Protein AF-A0AAW8Q119-F1 (afdb_monomer)

Sequence (140 aa):
MLNQELERKKMLERLESSNNNGRFKVYQGEFKELDFEQDWYCPHCLRQKLKLSLDRLTIFCKQFSCGYEYSNSEGRDSRNVIWPDNYKLPVTLKGAIENEISSMKDETNENAKKITQIRKRNQSINCKISELQKELEEIE

Secondary structure (DSSP, 8-state):
---HHHHHHHHHHHHHHSS-TT-SPBP-S------TTS--B-SSSTT-B-EE-TTSSEEE---TTT--EEE-HHHHHHTT---BTT----B-HHHHHHHHHHHHHHHHHHHHHHHHHHHHHHHHHHHHHHHHHHHHHTT-

Nearest PDB structures (foldseek):
  9gaw-assembly1_S  TM=3.581E-01  e=8.279E-01  Homo sapiens
  7m4m-assembly2_B  TM=3.798E-01  e=7.046E+00  Homo sapiens

Solvent-accessible surface area (backbone atoms only — not comparable to full-atom values): 8266 Å² total; per-residue (Å²): 134,86,59,62,67,58,53,49,50,54,42,49,53,46,46,72,76,36,98,56,77,80,78,65,59,63,47,76,72,87,82,69,78,74,71,80,90,54,79,38,19,31,76,82,50,52,81,42,63,44,43,73,43,95,87,68,39,34,37,29,43,81,53,83,90,65,74,46,71,49,51,32,70,68,34,27,63,77,66,64,57,73,55,46,49,85,61,73,69,73,25,44,66,67,52,24,50,53,51,46,53,50,52,54,51,51,51,52,53,51,49,52,53,51,51,53,52,50,53,55,51,52,52,53,50,52,54,49,51,54,51,52,51,51,58,50,62,75,73,110

Structure (mmCIF, N/CA/C/O backbone):
data_AF-A0AAW8Q119-F1
#
_entry.id   AF-A0AAW8Q119-F1
#
loop_
_atom_site.group_PDB
_atom_site.id
_atom_site.type_symbol
_atom_site.label_atom_id
_atom_site.label_alt_id
_atom_site.label_comp_id
_atom_site.label_asym_id
_atom_site.label_entity_id
_atom_site.label_seq_id
_atom_site.pdbx_PDB_ins_code
_atom_site.Cartn_x
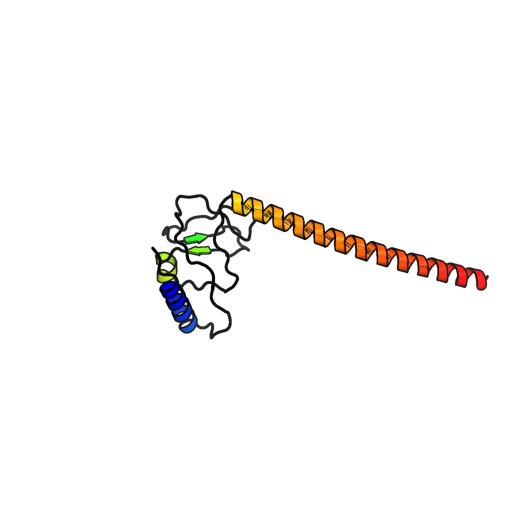_atom_site.Cartn_y
_atom_site.Cartn_z
_atom_site.occupancy
_atom_site.B_iso_or_equiv
_atom_site.auth_seq_id
_atom_site.auth_comp_id
_atom_site.auth_asym_id
_atom_site.auth_atom_id
_atom_site.pdbx_PDB_model_num
ATOM 1 N N . MET A 1 1 ? 13.183 -10.000 -22.078 1.00 58.09 1 MET A N 1
ATOM 2 C CA . MET A 1 1 ? 12.619 -10.580 -20.839 1.00 58.09 1 MET A CA 1
ATOM 3 C C . MET A 1 1 ? 13.669 -10.480 -19.749 1.00 58.09 1 MET A C 1
ATOM 5 O O . MET A 1 1 ? 14.805 -10.859 -20.009 1.00 58.09 1 MET A O 1
ATOM 9 N N . LEU A 1 2 ? 13.320 -9.934 -18.583 1.00 73.38 2 LEU A N 1
ATOM 10 C CA . LEU A 1 2 ? 14.233 -9.808 -17.445 1.00 73.38 2 LEU A CA 1
ATOM 11 C C . LEU A 1 2 ? 14.396 -11.169 -16.755 1.00 73.38 2 LEU A C 1
ATOM 13 O O . LEU A 1 2 ? 13.401 -11.830 -16.453 1.00 73.38 2 LEU A O 1
ATOM 17 N N . ASN A 1 3 ? 15.637 -11.593 -16.510 1.00 88.88 3 ASN A N 1
ATOM 18 C CA . ASN A 1 3 ? 15.903 -12.830 -15.782 1.00 88.88 3 ASN A CA 1
ATOM 19 C C . ASN A 1 3 ? 15.761 -12.578 -14.270 1.00 88.88 3 ASN A C 1
ATOM 21 O O . ASN A 1 3 ? 16.574 -11.880 -13.666 1.00 88.88 3 ASN A O 1
ATOM 25 N N . GLN A 1 4 ? 14.721 -13.159 -13.669 1.00 93.12 4 GLN A N 1
ATOM 26 C CA . GLN A 1 4 ? 14.382 -12.989 -12.253 1.00 93.12 4 GLN A CA 1
ATOM 27 C C . GLN A 1 4 ? 15.478 -13.504 -11.313 1.00 93.12 4 GLN A C 1
ATOM 29 O O . GLN A 1 4 ? 15.746 -12.891 -10.284 1.00 93.12 4 GLN A O 1
ATOM 34 N N . GLU A 1 5 ? 16.113 -14.629 -11.645 1.00 92.75 5 GLU A N 1
ATOM 35 C CA . GLU A 1 5 ? 17.186 -15.207 -10.827 1.00 92.75 5 GLU A CA 1
ATOM 36 C C . GLU A 1 5 ? 18.432 -14.323 -10.855 1.00 92.75 5 GLU A C 1
ATOM 38 O O . GLU A 1 5 ? 19.059 -14.101 -9.820 1.00 92.75 5 GLU A O 1
ATOM 43 N N . LEU A 1 6 ? 18.743 -13.754 -12.023 1.00 93.12 6 LEU A N 1
ATOM 44 C CA . LEU A 1 6 ? 19.847 -12.812 -12.167 1.00 93.12 6 LEU A CA 1
ATOM 45 C C . LEU A 1 6 ? 19.616 -11.540 -11.339 1.00 93.12 6 LEU A C 1
ATOM 47 O O . LEU A 1 6 ? 20.524 -11.103 -10.637 1.00 93.12 6 LEU A O 1
ATOM 51 N N . GLU A 1 7 ? 18.412 -10.964 -11.376 1.00 93.62 7 GLU A N 1
ATOM 52 C CA . GLU A 1 7 ? 18.091 -9.775 -10.573 1.00 93.62 7 GLU A CA 1
ATOM 53 C C . GLU A 1 7 ? 18.138 -10.060 -9.072 1.00 93.62 7 GLU A C 1
ATOM 55 O O . GLU A 1 7 ? 18.679 -9.253 -8.316 1.00 93.62 7 GLU A O 1
ATOM 60 N N . ARG A 1 8 ? 17.648 -11.227 -8.630 1.00 92.69 8 ARG A N 1
ATOM 61 C CA . ARG A 1 8 ? 17.799 -11.659 -7.232 1.00 92.69 8 ARG A CA 1
ATOM 62 C C . ARG A 1 8 ? 19.266 -11.762 -6.834 1.00 92.69 8 ARG A C 1
ATOM 64 O O . ARG A 1 8 ? 19.632 -11.280 -5.766 1.00 92.69 8 ARG A O 1
ATOM 71 N N . LYS A 1 9 ? 20.105 -12.354 -7.690 1.00 92.56 9 LYS A N 1
ATOM 72 C CA . LYS A 1 9 ? 21.543 -12.478 -7.436 1.00 92.56 9 LYS A CA 1
ATOM 73 C C . LYS A 1 9 ? 22.201 -11.104 -7.292 1.00 92.56 9 LYS A C 1
ATOM 75 O O . LYS A 1 9 ? 22.839 -10.853 -6.277 1.00 92.56 9 LYS A O 1
ATOM 80 N N . LYS A 1 10 ? 21.960 -10.188 -8.238 1.00 92.75 10 LYS A N 1
ATOM 81 C CA . LYS A 1 10 ? 22.446 -8.799 -8.160 1.00 92.75 10 LYS A CA 1
ATOM 82 C C . LYS A 1 10 ? 21.978 -8.094 -6.884 1.00 92.75 10 LYS A C 1
ATOM 84 O O . LYS A 1 10 ? 22.739 -7.357 -6.268 1.00 92.75 10 LYS A O 1
ATOM 89 N N . MET A 1 11 ? 20.725 -8.303 -6.477 1.00 91.25 11 MET A N 1
ATOM 90 C CA . MET A 1 11 ? 20.169 -7.705 -5.260 1.00 91.25 11 MET A CA 1
ATOM 91 C C . MET A 1 11 ? 20.899 -8.184 -3.996 1.00 91.25 11 MET A C 1
ATOM 93 O O . MET A 1 11 ? 21.175 -7.380 -3.106 1.00 91.25 11 MET A O 1
ATOM 97 N N . LEU A 1 12 ? 21.227 -9.478 -3.931 1.00 90.31 12 LEU A N 1
ATOM 98 C CA . LEU A 1 12 ? 22.017 -10.061 -2.845 1.00 90.31 12 LEU A CA 1
ATOM 99 C C . LEU A 1 12 ? 23.449 -9.517 -2.842 1.00 90.31 12 LEU A C 1
ATOM 101 O O . LEU A 1 12 ? 23.904 -9.054 -1.801 1.00 90.31 12 LEU A O 1
ATOM 105 N N . GLU A 1 13 ? 24.111 -9.475 -4.001 1.00 90.88 13 GLU A N 1
ATOM 106 C CA . GLU A 1 13 ? 25.463 -8.914 -4.149 1.00 90.88 13 GLU A CA 1
ATOM 107 C C . GLU A 1 13 ? 25.514 -7.444 -3.683 1.00 90.88 13 GLU A C 1
ATOM 109 O O . GLU A 1 13 ? 26.403 -7.050 -2.926 1.00 90.88 13 GLU A O 1
ATOM 114 N N . ARG A 1 14 ? 24.511 -6.629 -4.049 1.00 90.38 14 ARG A N 1
ATOM 115 C CA . ARG A 1 14 ? 24.389 -5.244 -3.560 1.00 90.38 14 ARG A CA 1
ATOM 116 C C . ARG A 1 14 ? 24.221 -5.189 -2.043 1.00 90.38 14 ARG A C 1
ATOM 118 O O . ARG A 1 14 ? 24.879 -4.371 -1.402 1.00 90.38 14 ARG A O 1
ATOM 125 N N . LEU A 1 15 ? 23.376 -6.045 -1.459 1.00 88.00 15 LEU A N 1
ATOM 126 C CA . LEU A 1 15 ? 23.196 -6.100 -0.005 1.00 88.00 15 LEU A CA 1
ATOM 127 C C . LEU A 1 15 ? 24.500 -6.469 0.716 1.00 88.00 15 LEU A C 1
ATOM 129 O O . LEU A 1 15 ? 24.842 -5.796 1.687 1.00 88.00 15 LEU A O 1
ATOM 133 N N . GLU A 1 16 ? 25.230 -7.474 0.231 1.00 86.31 16 GLU A N 1
ATOM 134 C CA . GLU A 1 16 ? 26.526 -7.908 0.778 1.00 86.31 16 GLU A CA 1
ATOM 135 C C . GLU A 1 16 ? 27.585 -6.803 0.708 1.00 86.31 16 GLU A C 1
ATOM 137 O O . GLU A 1 16 ? 28.361 -6.627 1.644 1.00 86.31 16 GLU A O 1
ATOM 142 N N . SER A 1 17 ? 27.584 -6.021 -0.375 1.00 84.31 17 SER A N 1
ATOM 143 C CA . SER A 1 17 ? 28.492 -4.880 -0.551 1.00 84.31 17 SER A CA 1
ATOM 144 C C . SER A 1 17 ? 28.107 -3.637 0.264 1.00 84.31 17 SER A C 1
ATOM 146 O O . SER A 1 17 ? 28.884 -2.686 0.360 1.00 84.31 17 SER A O 1
ATOM 148 N N . SER A 1 18 ? 26.903 -3.612 0.840 1.00 78.94 18 SER A N 1
ATOM 149 C CA . SER A 1 18 ? 26.413 -2.479 1.622 1.00 78.94 18 SER A CA 1
ATOM 150 C C . SER A 1 18 ? 26.812 -2.607 3.095 1.00 78.94 18 SER A C 1
ATOM 152 O O . SER A 1 18 ? 26.866 -3.703 3.645 1.00 78.94 18 SER A O 1
ATOM 154 N N . ASN A 1 19 ? 26.964 -1.482 3.802 1.00 68.88 19 ASN A N 1
ATOM 155 C CA . ASN A 1 19 ? 27.199 -1.462 5.259 1.00 68.88 19 ASN A CA 1
ATOM 156 C C . ASN A 1 19 ? 26.026 -2.035 6.102 1.00 68.88 19 ASN A C 1
ATOM 158 O O . ASN A 1 19 ? 26.029 -1.930 7.329 1.00 68.88 19 ASN A O 1
ATOM 162 N N . ASN A 1 20 ? 25.007 -2.630 5.469 1.00 63.62 20 ASN A N 1
ATOM 163 C CA . ASN A 1 20 ? 23.797 -3.159 6.095 1.00 63.62 20 ASN A CA 1
ATOM 164 C C . ASN A 1 20 ? 23.860 -4.674 6.386 1.00 63.62 20 ASN A C 1
ATOM 166 O O . ASN A 1 20 ? 22.809 -5.311 6.370 1.00 63.62 20 ASN A O 1
ATOM 170 N N . ASN A 1 21 ? 25.050 -5.232 6.673 1.00 56.94 21 ASN A N 1
ATOM 171 C CA . ASN A 1 21 ? 25.343 -6.605 7.150 1.00 56.94 21 ASN A CA 1
ATOM 172 C C . ASN A 1 21 ? 24.111 -7.446 7.564 1.00 56.94 21 ASN A C 1
ATOM 174 O O . ASN A 1 21 ? 23.813 -7.578 8.753 1.00 56.94 21 ASN A O 1
ATOM 178 N N . GLY A 1 22 ? 23.375 -8.000 6.593 1.00 58.41 22 GLY A N 1
ATOM 179 C CA . GLY A 1 22 ? 22.266 -8.937 6.813 1.00 58.41 22 GLY A CA 1
ATOM 180 C C . GLY A 1 22 ? 21.095 -8.453 7.683 1.00 58.41 22 GLY A C 1
ATOM 181 O O . GLY A 1 22 ? 20.306 -9.283 8.131 1.00 58.41 22 GLY A O 1
ATOM 182 N N . ARG A 1 23 ? 20.947 -7.146 7.953 1.00 67.44 23 ARG A N 1
ATOM 183 C CA . ARG A 1 23 ? 19.896 -6.647 8.869 1.00 67.44 23 ARG A CA 1
ATOM 184 C C . ARG A 1 23 ? 18.479 -6.789 8.317 1.00 67.44 23 ARG A C 1
ATOM 186 O O . ARG A 1 23 ? 17.526 -6.814 9.092 1.00 67.44 23 ARG A O 1
ATOM 193 N N . PHE A 1 24 ? 18.336 -6.886 6.998 1.00 74.50 24 PHE A N 1
ATOM 194 C CA . PHE A 1 24 ? 17.044 -6.974 6.329 1.00 74.50 24 PHE A CA 1
ATOM 195 C C . PHE A 1 24 ? 17.071 -8.049 5.245 1.00 74.50 24 PHE A C 1
ATOM 197 O O . PHE A 1 24 ? 18.085 -8.255 4.579 1.00 74.50 24 PHE A O 1
ATOM 204 N N . LYS A 1 25 ? 15.938 -8.733 5.069 1.00 85.88 25 LYS A N 1
ATOM 205 C CA . LYS A 1 25 ? 15.730 -9.669 3.961 1.00 85.88 25 LYS A CA 1
ATOM 206 C C . LYS A 1 25 ? 15.502 -8.884 2.670 1.00 85.88 25 LYS A C 1
ATOM 208 O O . LYS A 1 25 ? 14.794 -7.875 2.689 1.00 85.88 25 LYS A O 1
ATOM 213 N N . VAL A 1 26 ? 16.087 -9.351 1.567 1.00 89.12 26 VAL A N 1
ATOM 214 C CA . VAL A 1 26 ? 15.877 -8.754 0.240 1.00 89.12 26 VAL A CA 1
ATOM 215 C C . VAL A 1 26 ? 14.531 -9.168 -0.343 1.00 89.12 26 VAL A C 1
ATOM 217 O O . VAL A 1 26 ? 14.052 -10.272 -0.080 1.00 89.12 26 VAL A O 1
ATOM 220 N N . TYR A 1 27 ? 13.973 -8.294 -1.174 1.00 92.69 27 TYR A N 1
ATOM 221 C CA . TYR A 1 27 ? 12.762 -8.516 -1.957 1.00 92.69 27 TYR A CA 1
ATOM 222 C C . TYR A 1 27 ? 12.755 -9.872 -2.676 1.00 92.69 27 TYR A C 1
ATOM 224 O O . TYR A 1 27 ? 13.639 -10.169 -3.481 1.00 92.69 27 TYR A O 1
ATOM 232 N N . GLN A 1 28 ? 11.732 -10.682 -2.390 1.00 90.69 28 GLN A N 1
ATOM 233 C CA . GLN A 1 28 ? 11.510 -11.992 -3.020 1.00 90.69 28 GLN A CA 1
ATOM 234 C C . GLN A 1 28 ? 10.418 -11.979 -4.098 1.00 90.69 28 GLN A C 1
ATOM 236 O O . GLN A 1 28 ? 10.168 -13.005 -4.737 1.00 90.69 28 GLN A O 1
ATOM 241 N N . GLY A 1 29 ? 9.757 -10.840 -4.312 1.00 91.88 29 GLY A N 1
ATOM 242 C CA . GLY A 1 29 ? 8.720 -10.718 -5.328 1.00 91.88 29 GLY A CA 1
ATOM 243 C C . GLY A 1 29 ? 9.273 -10.668 -6.755 1.00 91.88 29 GLY A C 1
ATOM 244 O O . GLY A 1 29 ? 10.455 -10.892 -7.016 1.00 91.88 29 GLY A O 1
ATOM 245 N N . GLU A 1 30 ? 8.384 -10.385 -7.700 1.00 93.06 30 GLU A N 1
ATOM 246 C CA . GLU A 1 30 ? 8.726 -10.291 -9.118 1.00 93.06 30 GLU A CA 1
ATOM 247 C C . GLU A 1 30 ? 9.409 -8.955 -9.432 1.00 93.06 30 GLU A C 1
ATOM 249 O O . GLU A 1 30 ? 8.941 -7.888 -9.020 1.00 93.06 30 GLU A O 1
ATOM 254 N N . PHE A 1 31 ? 10.490 -9.015 -10.203 1.00 93.50 31 PHE A N 1
ATOM 255 C CA . PHE A 1 31 ? 11.119 -7.863 -10.829 1.00 93.50 31 PHE A CA 1
ATOM 256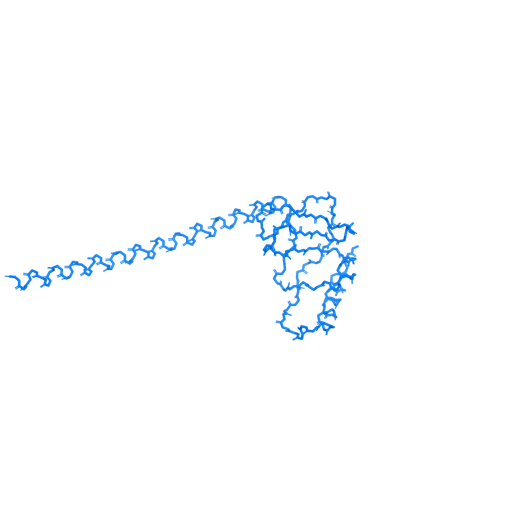 C C . PHE A 1 31 ? 10.411 -7.545 -12.138 1.00 93.50 31 PHE A C 1
ATOM 258 O O . PHE A 1 31 ? 10.286 -8.400 -13.014 1.00 93.50 31 PHE A O 1
ATOM 265 N N . LYS A 1 32 ? 9.967 -6.301 -12.284 1.00 93.50 32 LYS A N 1
ATOM 266 C CA . LYS A 1 32 ? 9.321 -5.817 -13.505 1.00 93.50 32 LYS A CA 1
ATOM 267 C C . LYS A 1 32 ? 10.158 -4.728 -14.147 1.00 93.50 32 LYS A C 1
ATOM 269 O O . LYS A 1 32 ? 11.009 -4.132 -13.492 1.00 93.50 32 LYS A O 1
ATOM 274 N N . GLU A 1 33 ? 9.895 -4.516 -15.425 1.00 94.31 33 GLU A N 1
ATOM 275 C CA . GLU A 1 33 ? 10.262 -3.301 -16.135 1.00 94.31 33 GLU A CA 1
ATOM 276 C C . GLU A 1 33 ? 8.965 -2.544 -16.375 1.00 94.31 33 GLU A C 1
ATOM 278 O O . GLU A 1 33 ? 8.014 -3.102 -16.931 1.00 94.31 33 GLU A O 1
ATOM 283 N N . LEU A 1 34 ? 8.900 -1.313 -15.882 1.00 94.69 34 LEU A N 1
ATOM 284 C CA . LEU A 1 34 ? 7.737 -0.462 -16.069 1.00 94.69 34 LEU A CA 1
ATOM 285 C C . LEU A 1 34 ? 7.986 0.504 -17.214 1.00 94.69 34 LEU A C 1
ATOM 287 O O . LEU A 1 34 ? 9.056 1.098 -17.332 1.00 94.69 34 LEU A O 1
ATOM 291 N N . ASP A 1 35 ? 6.953 0.699 -18.017 1.00 95.44 35 ASP A N 1
ATOM 292 C CA . ASP A 1 35 ? 6.885 1.812 -18.944 1.00 95.44 35 ASP A CA 1
ATOM 293 C C . ASP A 1 35 ? 6.586 3.096 -18.155 1.00 95.44 35 ASP A C 1
ATOM 295 O O . ASP A 1 35 ? 5.473 3.290 -17.659 1.00 95.44 35 ASP A O 1
ATOM 299 N N . PHE A 1 36 ? 7.593 3.954 -17.991 1.00 95.25 36 PHE A N 1
ATOM 300 C CA . PHE A 1 36 ? 7.467 5.214 -17.255 1.00 95.25 36 PHE A CA 1
ATOM 301 C C . PHE A 1 36 ? 6.706 6.309 -18.012 1.00 95.25 36 PHE A C 1
ATOM 303 O O . PHE A 1 36 ? 6.463 7.369 -17.432 1.00 95.25 36 PHE A O 1
ATOM 310 N N . GLU A 1 37 ? 6.300 6.076 -19.263 1.00 92.50 37 GLU A N 1
ATOM 311 C CA . GLU A 1 37 ? 5.375 6.969 -19.970 1.00 92.50 37 GLU A CA 1
ATOM 312 C C . GLU A 1 37 ? 3.935 6.823 -19.453 1.00 92.50 37 GLU A C 1
ATOM 314 O O . GLU A 1 37 ? 3.119 7.734 -19.608 1.00 92.50 37 GLU A O 1
ATOM 319 N N . GLN A 1 38 ? 3.627 5.705 -18.789 1.00 94.94 38 GLN A N 1
ATOM 320 C CA . GLN A 1 38 ? 2.324 5.447 -18.183 1.00 94.94 38 GLN A CA 1
ATOM 321 C C . GLN A 1 38 ? 2.195 6.034 -16.774 1.00 94.94 38 GLN A C 1
ATOM 323 O O . GLN A 1 38 ? 3.162 6.263 -16.044 1.00 94.94 38 GLN A O 1
ATOM 328 N N . ASP A 1 39 ? 0.943 6.218 -16.359 1.00 96.12 39 ASP A N 1
ATOM 329 C CA . ASP A 1 39 ? 0.608 6.731 -15.039 1.00 96.12 39 ASP A CA 1
ATOM 330 C C . ASP A 1 39 ? 0.706 5.641 -13.967 1.00 96.12 39 ASP A C 1
ATOM 332 O O . ASP A 1 39 ? -0.154 4.764 -13.849 1.00 96.12 39 ASP A O 1
ATOM 336 N N . TRP A 1 40 ? 1.733 5.760 -13.126 1.00 97.38 40 TRP A N 1
ATOM 337 C CA . TRP A 1 40 ? 1.953 4.905 -11.963 1.00 97.38 40 TRP A CA 1
ATOM 338 C C . TRP A 1 40 ? 1.654 5.629 -10.656 1.00 97.38 40 TRP A C 1
A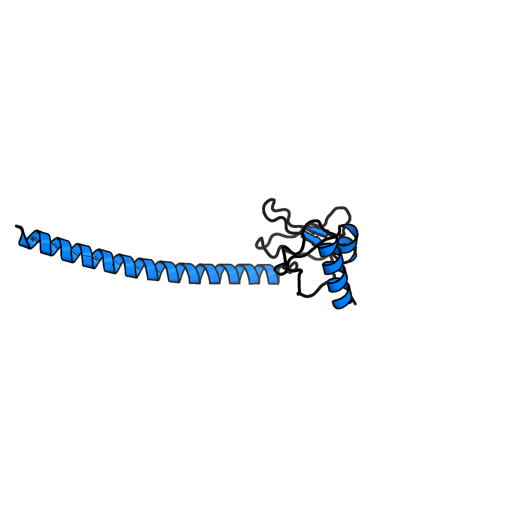TOM 340 O O . TRP A 1 40 ? 1.855 6.839 -10.519 1.00 97.38 40 TRP A O 1
ATOM 350 N N . TYR A 1 41 ? 1.205 4.867 -9.667 1.00 97.00 41 TYR A N 1
ATOM 351 C CA . TYR A 1 41 ? 0.757 5.371 -8.379 1.00 97.00 41 TYR A CA 1
ATOM 352 C C . TYR A 1 41 ? 1.503 4.695 -7.235 1.00 97.00 41 TYR A C 1
ATOM 354 O O . TYR A 1 41 ? 1.900 3.528 -7.312 1.00 97.00 41 TYR A O 1
ATOM 362 N N . CYS A 1 42 ? 1.706 5.461 -6.165 1.00 95.69 42 CYS A N 1
ATOM 363 C CA . CYS A 1 42 ? 2.390 4.996 -4.971 1.00 95.69 42 CYS A CA 1
ATOM 364 C C . CYS A 1 42 ? 1.565 3.901 -4.272 1.00 95.69 42 CYS A C 1
ATOM 366 O O . CYS A 1 42 ? 0.409 4.151 -3.934 1.00 95.69 42 CYS A O 1
ATOM 368 N N . PRO A 1 43 ? 2.146 2.731 -3.953 1.00 94.06 43 PRO A N 1
ATOM 369 C CA . PRO A 1 43 ? 1.425 1.661 -3.262 1.00 94.06 43 PRO A CA 1
ATOM 370 C C . PRO A 1 43 ? 1.161 1.953 -1.773 1.00 94.06 43 PRO A C 1
ATOM 372 O O . PRO A 1 43 ? 0.475 1.175 -1.112 1.00 94.06 43 PRO A O 1
ATOM 375 N N . HIS A 1 44 ? 1.719 3.042 -1.234 1.00 91.50 44 HIS A N 1
ATOM 376 C CA . HIS A 1 44 ? 1.573 3.444 0.170 1.00 91.50 44 HIS A CA 1
ATOM 377 C C . HIS A 1 44 ? 0.730 4.709 0.358 1.00 91.50 44 HIS A C 1
ATOM 379 O O . HIS A 1 44 ? 0.130 4.893 1.412 1.00 91.50 44 HIS A O 1
ATOM 385 N N . CYS A 1 45 ? 0.689 5.595 -0.639 1.00 90.06 45 CYS A N 1
ATOM 386 C CA . CYS A 1 45 ? 0.064 6.910 -0.519 1.00 90.06 45 CYS A CA 1
ATOM 387 C C . CYS A 1 45 ? -1.153 7.024 -1.428 1.00 90.06 45 CYS A C 1
ATOM 389 O O . CYS A 1 45 ? -1.098 7.757 -2.413 1.00 90.06 45 CYS A O 1
ATOM 391 N N . LEU A 1 46 ? -2.242 6.331 -1.080 1.00 80.19 46 LEU A N 1
ATOM 392 C CA . LEU A 1 46 ? -3.538 6.426 -1.765 1.00 80.19 46 LEU A CA 1
ATOM 393 C C . LEU A 1 46 ? -3.368 6.510 -3.301 1.00 80.19 46 LEU A C 1
ATOM 395 O O . LEU A 1 46 ? -2.641 5.727 -3.907 1.00 80.19 46 LEU A O 1
ATOM 399 N N . ARG A 1 47 ? -3.988 7.511 -3.931 1.00 86.94 47 ARG A N 1
ATOM 400 C CA . ARG A 1 47 ? -3.910 7.805 -5.367 1.00 86.94 47 ARG A CA 1
ATOM 401 C C . ARG A 1 47 ? -2.826 8.833 -5.712 1.00 86.94 47 ARG A C 1
ATOM 403 O O . ARG A 1 47 ? -2.971 9.595 -6.668 1.00 86.94 47 ARG A O 1
ATOM 410 N N . GLN A 1 48 ? -1.723 8.874 -4.963 1.00 94.06 48 GLN A N 1
ATOM 411 C CA . GLN A 1 48 ? -0.600 9.754 -5.280 1.00 94.06 48 GLN A CA 1
ATOM 412 C C . GLN A 1 48 ? 0.133 9.249 -6.526 1.00 94.06 48 GLN A C 1
ATOM 414 O O . GLN A 1 48 ? 0.843 8.241 -6.481 1.00 94.06 48 GLN A O 1
ATOM 419 N N . LYS A 1 49 ? -0.007 9.988 -7.631 1.00 96.12 49 LYS A N 1
ATOM 420 C CA . LYS A 1 49 ? 0.741 9.742 -8.868 1.00 96.12 49 LYS A CA 1
ATOM 421 C C . LYS A 1 49 ? 2.241 9.923 -8.617 1.00 96.12 49 LYS A C 1
ATOM 423 O O . LYS A 1 49 ? 2.658 10.924 -8.014 1.00 96.12 49 LYS A O 1
ATOM 428 N N . LEU A 1 50 ? 3.028 8.950 -9.063 1.00 97.00 50 LEU A N 1
ATOM 429 C CA . LEU A 1 50 ? 4.484 8.965 -8.999 1.00 97.00 50 LEU A CA 1
ATOM 430 C C . LEU A 1 50 ? 5.043 9.911 -10.061 1.00 97.00 50 LEU A C 1
ATOM 432 O O . LEU A 1 50 ? 4.447 10.121 -11.118 1.00 97.00 50 LEU A O 1
ATOM 436 N N . LYS A 1 51 ? 6.187 10.518 -9.758 1.00 96.75 51 LYS A N 1
ATOM 437 C CA . LYS A 1 51 ? 6.885 11.428 -10.665 1.00 96.75 51 LYS A CA 1
ATOM 438 C C . LYS A 1 51 ? 8.148 10.779 -11.181 1.00 96.75 51 LYS A C 1
ATOM 440 O O . LYS A 1 51 ? 8.865 10.161 -10.407 1.00 96.75 51 LYS A O 1
ATOM 445 N N . LEU A 1 52 ? 8.426 10.977 -12.459 1.00 96.62 52 LEU A N 1
ATOM 446 C CA . LEU A 1 52 ? 9.671 10.553 -13.080 1.00 96.62 52 LEU A CA 1
ATOM 447 C C . LEU A 1 52 ? 10.824 11.476 -12.657 1.00 96.62 52 LEU A C 1
ATOM 449 O O . LEU A 1 52 ? 10.658 12.698 -12.586 1.00 96.62 52 LEU A O 1
ATOM 453 N N . SER A 1 53 ? 11.980 10.8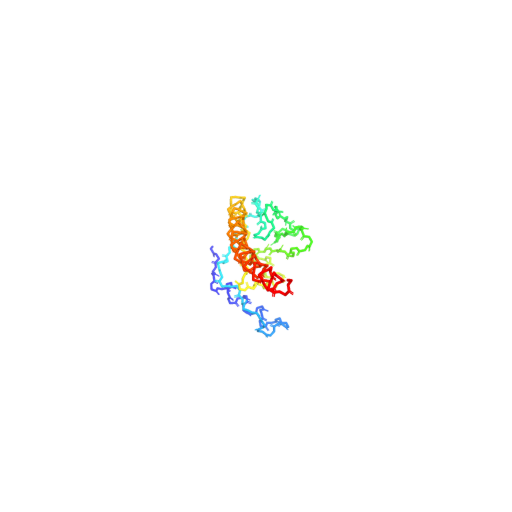92 -12.353 1.00 94.44 53 SER A N 1
ATOM 454 C CA . SER A 1 53 ? 13.229 11.606 -12.092 1.00 94.44 53 SER A CA 1
ATOM 455 C C . SER A 1 53 ? 13.773 12.269 -13.362 1.00 94.44 53 SER A C 1
ATOM 457 O O . SER A 1 53 ? 13.400 11.917 -14.480 1.00 94.44 53 SER A O 1
ATOM 459 N N . LEU A 1 54 ? 14.672 13.246 -13.198 1.00 93.19 54 LEU A N 1
ATOM 460 C CA . LEU A 1 54 ? 15.246 13.996 -14.325 1.00 93.19 54 LEU A CA 1
ATOM 461 C C . LEU A 1 54 ? 16.036 13.107 -15.297 1.00 93.19 54 LEU A C 1
ATOM 463 O O . LEU A 1 54 ? 15.978 13.325 -16.502 1.00 93.19 54 LEU A O 1
ATOM 467 N N . ASP A 1 55 ? 16.727 12.094 -14.776 1.00 91.94 55 ASP A N 1
ATOM 468 C CA . ASP A 1 55 ? 17.458 11.088 -15.557 1.00 91.94 55 ASP A CA 1
ATOM 469 C C . ASP A 1 55 ? 16.552 9.998 -16.154 1.00 91.94 55 ASP A C 1
ATOM 471 O O . ASP A 1 55 ? 17.031 9.141 -16.883 1.00 91.94 55 ASP A O 1
ATOM 475 N N . ARG A 1 56 ? 15.243 10.040 -15.872 1.00 93.06 56 ARG A N 1
ATOM 476 C CA . ARG A 1 56 ? 14.224 9.103 -16.368 1.00 93.06 56 ARG A CA 1
ATOM 477 C C . ARG A 1 56 ? 14.430 7.634 -15.980 1.00 93.06 56 ARG A C 1
ATOM 479 O O . ARG A 1 56 ? 13.807 6.762 -16.576 1.00 93.06 56 ARG A O 1
ATOM 486 N N . LEU A 1 57 ? 15.234 7.354 -14.954 1.00 93.31 57 LEU A N 1
ATOM 487 C CA . LEU A 1 57 ? 15.515 5.984 -14.501 1.00 93.31 57 LEU A CA 1
ATOM 488 C C . LEU A 1 57 ? 14.677 5.536 -13.297 1.00 93.31 57 LEU A C 1
ATOM 490 O O . LEU A 1 57 ? 14.659 4.347 -12.957 1.00 93.31 57 LEU A O 1
ATOM 494 N N . THR A 1 58 ? 13.968 6.467 -12.658 1.00 95.00 58 THR A N 1
ATOM 495 C CA . THR A 1 58 ? 13.257 6.213 -11.404 1.00 95.00 58 THR A CA 1
ATOM 496 C C . THR A 1 58 ? 11.964 7.002 -11.338 1.00 95.00 58 THR A C 1
ATOM 498 O O . THR A 1 58 ? 11.928 8.192 -11.640 1.00 95.00 58 THR A O 1
ATOM 501 N N . ILE A 1 59 ? 10.907 6.370 -10.846 1.00 96.88 59 ILE A N 1
ATOM 502 C CA . ILE A 1 59 ? 9.693 7.060 -10.421 1.00 96.88 59 ILE A CA 1
ATOM 503 C C . ILE A 1 59 ? 9.641 7.130 -8.897 1.00 96.88 59 ILE A C 1
ATOM 505 O O . ILE A 1 59 ? 10.000 6.177 -8.211 1.00 96.88 59 ILE A O 1
ATOM 509 N N . PHE A 1 60 ? 9.200 8.256 -8.345 1.00 96.06 60 PHE A N 1
ATOM 510 C CA . PHE A 1 60 ? 9.199 8.486 -6.902 1.00 96.06 60 PHE A CA 1
ATOM 511 C C . PHE A 1 60 ? 7.931 9.189 -6.421 1.00 96.06 60 PHE A C 1
ATOM 513 O O . PHE A 1 60 ? 7.248 9.909 -7.158 1.00 96.06 60 PHE A O 1
ATOM 520 N N . CYS A 1 61 ? 7.601 8.970 -5.153 1.00 96.00 61 CYS A N 1
ATOM 521 C CA . CYS A 1 61 ? 6.494 9.630 -4.487 1.00 96.00 61 CYS A CA 1
ATOM 522 C C . CYS A 1 61 ? 6.940 11.012 -3.994 1.00 96.00 61 CYS A C 1
ATOM 524 O O . CYS A 1 61 ? 7.885 11.129 -3.221 1.00 96.00 61 CYS A O 1
ATOM 526 N N . LYS A 1 62 ? 6.235 12.078 -4.403 1.00 93.00 62 LYS A N 1
ATOM 527 C CA . LYS A 1 62 ? 6.539 13.454 -3.958 1.00 93.00 62 LYS A CA 1
ATOM 528 C C . LYS A 1 62 ? 6.169 13.702 -2.484 1.00 93.00 62 LYS A C 1
ATOM 530 O O . LYS A 1 62 ? 6.595 14.700 -1.908 1.00 93.00 62 LYS A O 1
ATOM 535 N N . GLN A 1 63 ? 5.364 12.833 -1.872 1.00 91.50 63 GLN A N 1
ATOM 536 C CA . GLN A 1 63 ? 4.979 12.987 -0.474 1.00 91.50 63 GLN A CA 1
ATOM 537 C C . GLN A 1 63 ? 6.215 12.809 0.416 1.00 91.50 63 GLN A C 1
ATOM 539 O O . GLN A 1 63 ? 6.763 11.712 0.498 1.00 91.50 63 GLN A O 1
ATOM 544 N N . PHE A 1 64 ? 6.642 13.887 1.080 1.00 77.56 64 PHE A N 1
ATOM 545 C CA . PHE A 1 64 ? 7.926 13.963 1.788 1.00 77.56 64 PHE A CA 1
ATOM 546 C C . PHE A 1 64 ? 8.125 12.845 2.824 1.00 77.56 64 PHE A C 1
ATOM 548 O O . PHE A 1 64 ? 9.220 12.315 2.958 1.00 77.56 64 PHE A O 1
ATOM 555 N N . SER A 1 65 ? 7.057 12.433 3.511 1.00 88.81 65 SER A N 1
ATOM 556 C CA . SER A 1 65 ? 7.099 11.359 4.510 1.00 88.81 65 SER A CA 1
ATOM 557 C C . SER A 1 65 ? 7.096 9.942 3.929 1.00 88.81 65 SER A C 1
ATOM 559 O O . SER A 1 65 ? 7.297 8.989 4.673 1.00 88.81 65 SER A O 1
ATOM 561 N N . CYS A 1 66 ? 6.829 9.774 2.631 1.00 90.88 66 CYS A N 1
ATOM 562 C CA . CYS A 1 66 ? 6.669 8.454 2.031 1.00 90.88 66 CYS A CA 1
ATOM 563 C C . CYS A 1 66 ? 8.008 7.803 1.684 1.00 90.88 66 CYS A C 1
ATOM 565 O O . CYS A 1 66 ? 8.152 6.599 1.870 1.00 90.88 66 CYS A O 1
ATOM 567 N N . GLY A 1 67 ? 8.947 8.572 1.121 1.00 90.56 67 GLY A N 1
ATOM 568 C CA . GLY A 1 67 ? 10.256 8.066 0.689 1.00 90.56 67 GLY A CA 1
ATOM 569 C C . GLY A 1 67 ? 10.212 6.966 -0.382 1.00 90.56 67 GLY A C 1
ATOM 570 O O . GLY A 1 67 ? 11.230 6.337 -0.642 1.00 90.56 67 GLY A O 1
ATOM 571 N N . TYR A 1 68 ? 9.049 6.699 -0.987 1.00 95.31 68 TYR A N 1
ATOM 572 C CA . TYR A 1 68 ? 8.894 5.621 -1.958 1.00 95.31 68 TYR A CA 1
ATOM 573 C C . TYR A 1 68 ? 9.520 5.984 -3.301 1.00 95.31 68 TYR A C 1
ATOM 575 O O . TYR A 1 68 ? 9.188 7.015 -3.892 1.00 95.31 68 TYR A O 1
ATOM 583 N N . GLU A 1 69 ? 10.335 5.078 -3.821 1.00 95.75 69 GLU A N 1
ATOM 584 C CA . GLU A 1 69 ? 10.904 5.144 -5.157 1.00 95.75 69 GLU A CA 1
ATOM 585 C C . GLU A 1 69 ? 10.930 3.762 -5.800 1.00 95.75 69 GLU A C 1
ATOM 587 O O . GLU A 1 69 ? 11.016 2.743 -5.113 1.00 95.75 69 GLU A O 1
ATOM 592 N N . TYR A 1 70 ? 10.861 3.739 -7.126 1.00 97.00 70 TYR A N 1
ATOM 593 C CA . TYR A 1 70 ? 10.966 2.550 -7.950 1.00 97.00 70 TYR A CA 1
ATOM 594 C C . TYR A 1 70 ? 11.848 2.836 -9.158 1.00 97.00 70 TYR A C 1
ATOM 596 O O . TYR A 1 70 ? 11.630 3.808 -9.879 1.00 97.00 70 TYR A O 1
ATOM 604 N N . SER A 1 71 ? 12.798 1.944 -9.405 1.00 96.19 71 SER A N 1
ATOM 605 C CA . SER A 1 71 ? 13.714 2.015 -10.539 1.00 96.19 71 SER A CA 1
ATOM 606 C C . SER A 1 71 ? 13.610 0.746 -11.374 1.00 96.19 71 SER A C 1
ATOM 608 O O . SER A 1 71 ? 13.505 -0.353 -10.821 1.00 96.19 71 SER A O 1
ATOM 610 N N . ASN A 1 72 ? 13.699 0.904 -12.692 1.00 94.94 72 ASN A N 1
ATOM 611 C CA . ASN A 1 72 ? 13.912 -0.181 -13.655 1.00 94.94 72 ASN A CA 1
ATOM 612 C C . ASN A 1 72 ? 15.330 -0.765 -13.518 1.00 94.94 72 ASN A C 1
ATOM 614 O O . ASN A 1 72 ? 16.129 -0.233 -12.746 1.00 94.94 72 ASN A O 1
ATOM 618 N N . SER A 1 73 ? 15.664 -1.856 -14.218 1.00 93.62 73 SER A N 1
ATOM 619 C CA . SER A 1 73 ? 16.950 -2.561 -14.042 1.00 93.62 73 SER A CA 1
ATOM 620 C C . SER A 1 73 ? 18.161 -1.637 -14.150 1.00 93.62 73 SER A C 1
ATOM 622 O O . SER A 1 73 ? 19.037 -1.672 -13.291 1.00 93.62 73 SER A O 1
ATOM 624 N N . GLU A 1 74 ? 18.163 -0.745 -15.140 1.00 93.81 74 GLU A N 1
ATOM 625 C CA . GLU A 1 74 ? 19.220 0.249 -15.351 1.00 93.81 74 GLU A CA 1
ATOM 626 C C . GLU A 1 74 ? 19.339 1.236 -14.176 1.00 93.81 74 GLU A C 1
ATOM 628 O O . GLU A 1 74 ? 20.430 1.490 -13.658 1.00 93.81 74 GLU A O 1
ATOM 633 N N . GLY A 1 75 ? 18.208 1.750 -13.687 1.00 94.56 75 GLY A N 1
ATOM 634 C CA . GLY A 1 75 ? 18.178 2.622 -12.512 1.00 94.56 75 GLY A CA 1
ATOM 635 C C . GLY A 1 75 ? 18.602 1.899 -11.228 1.00 94.56 75 GLY A C 1
ATOM 636 O O . GLY A 1 75 ? 19.275 2.479 -10.376 1.00 94.56 75 GLY A O 1
ATOM 637 N N . ARG A 1 76 ? 18.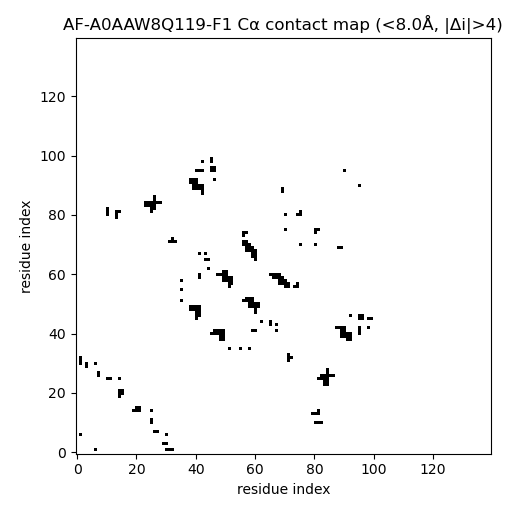246 0.614 -11.088 1.00 93.69 76 ARG A N 1
ATOM 638 C CA . ARG A 1 76 ? 18.664 -0.223 -9.952 1.00 93.69 76 ARG A CA 1
ATOM 639 C C . ARG A 1 76 ? 20.169 -0.471 -9.957 1.00 93.69 76 ARG A C 1
ATOM 641 O O . ARG A 1 76 ? 20.783 -0.373 -8.896 1.00 93.69 76 ARG A O 1
ATOM 648 N N . ASP A 1 77 ? 20.739 -0.782 -11.121 1.00 93.25 77 ASP A N 1
ATOM 649 C CA . ASP A 1 77 ? 22.174 -1.017 -11.303 1.00 93.25 77 ASP A CA 1
ATOM 650 C C . ASP A 1 77 ? 22.984 0.264 -11.035 1.00 93.25 77 ASP A C 1
ATOM 652 O O . ASP A 1 77 ? 23.914 0.249 -10.236 1.00 93.25 77 ASP A O 1
ATOM 656 N N . SER A 1 78 ? 22.592 1.393 -11.630 1.00 93.00 78 SER A N 1
ATOM 657 C CA . SER A 1 78 ? 23.325 2.667 -11.508 1.00 93.00 78 SER A CA 1
ATOM 658 C C . SER A 1 78 ? 23.348 3.252 -10.093 1.00 93.00 78 SER A C 1
ATOM 660 O O . SER A 1 78 ? 24.334 3.873 -9.700 1.00 93.00 78 SER A O 1
ATOM 662 N N . ARG A 1 79 ? 22.276 3.064 -9.315 1.00 90.56 79 ARG A N 1
ATOM 663 C CA . ARG A 1 79 ? 22.145 3.635 -7.963 1.00 90.56 79 ARG A CA 1
ATOM 664 C C . ARG A 1 79 ? 22.350 2.621 -6.838 1.00 90.56 79 ARG A C 1
ATOM 666 O O . ARG A 1 79 ? 22.145 2.967 -5.679 1.00 90.56 79 ARG A O 1
ATOM 673 N N . ASN A 1 80 ? 22.730 1.383 -7.162 1.00 90.38 80 ASN A N 1
ATOM 674 C CA . ASN A 1 80 ? 22.841 0.278 -6.204 1.00 90.38 80 ASN A CA 1
ATOM 675 C C . ASN A 1 80 ? 21.582 0.113 -5.330 1.00 90.38 80 ASN A C 1
ATOM 677 O O . ASN A 1 80 ? 21.665 -0.071 -4.115 1.00 90.38 80 ASN A O 1
ATOM 681 N N . VAL A 1 81 ? 20.399 0.184 -5.949 1.00 90.81 81 VAL A N 1
ATOM 682 C CA . VAL A 1 81 ? 19.120 0.095 -5.227 1.00 90.81 81 VAL A CA 1
ATOM 683 C C . VAL A 1 81 ? 18.956 -1.296 -4.619 1.00 90.81 81 VAL A C 1
ATOM 685 O O . VAL A 1 81 ? 19.102 -2.308 -5.317 1.00 90.81 81 VAL A O 1
ATOM 688 N N . ILE A 1 82 ? 18.589 -1.320 -3.335 1.00 91.06 82 ILE A N 1
ATOM 689 C CA . ILE A 1 82 ? 18.231 -2.527 -2.590 1.00 91.06 82 ILE A CA 1
ATOM 690 C C . ILE A 1 82 ? 16.777 -2.424 -2.139 1.00 91.06 82 ILE A C 1
ATOM 692 O O . ILE A 1 82 ? 16.410 -1.507 -1.405 1.00 91.06 82 ILE A O 1
ATOM 696 N N . TRP A 1 83 ? 15.948 -3.379 -2.556 1.00 92.75 83 TRP A N 1
ATOM 697 C CA . TRP A 1 83 ? 14.561 -3.462 -2.105 1.00 92.75 83 TRP A CA 1
ATOM 698 C C . TRP A 1 83 ? 14.419 -4.426 -0.921 1.00 92.75 83 TRP A C 1
ATOM 700 O O . TRP A 1 83 ? 14.903 -5.560 -1.006 1.00 92.75 83 TRP A O 1
ATOM 710 N N . PRO A 1 84 ? 13.746 -4.016 0.171 1.00 90.81 84 PRO A N 1
ATOM 711 C CA . PRO A 1 84 ? 13.441 -4.912 1.283 1.00 90.81 84 PRO A CA 1
ATOM 712 C C . PRO A 1 84 ? 12.365 -5.944 0.906 1.00 90.81 84 PRO A C 1
ATOM 714 O O . PRO A 1 84 ? 11.617 -5.765 -0.051 1.00 90.81 84 PRO A O 1
ATOM 717 N N . ASP A 1 85 ? 12.250 -7.016 1.689 1.00 91.25 85 ASP A N 1
ATOM 718 C CA . ASP A 1 85 ? 11.294 -8.118 1.469 1.00 91.25 85 ASP A CA 1
ATOM 719 C C . ASP A 1 85 ? 9.832 -7.661 1.321 1.00 91.25 85 ASP A C 1
ATOM 721 O O . ASP A 1 85 ? 9.082 -8.162 0.489 1.00 91.25 85 ASP A O 1
ATOM 725 N N . ASN A 1 86 ? 9.437 -6.636 2.076 1.00 90.44 86 ASN A N 1
ATOM 726 C CA . ASN A 1 86 ? 8.092 -6.061 2.050 1.00 90.44 86 ASN A CA 1
ATOM 727 C C . ASN A 1 86 ? 7.898 -4.958 0.993 1.00 90.44 86 ASN A C 1
ATOM 729 O O . ASN A 1 86 ? 6.888 -4.246 1.036 1.00 90.44 86 ASN A O 1
ATOM 733 N N . TYR A 1 87 ? 8.856 -4.774 0.082 1.00 93.81 87 TYR A N 1
ATOM 734 C CA . TYR A 1 87 ? 8.759 -3.778 -0.976 1.00 93.81 87 TYR A CA 1
ATOM 735 C C . TYR A 1 87 ? 7.541 -4.044 -1.868 1.00 93.81 87 TYR A C 1
ATOM 737 O O . TYR A 1 87 ? 7.237 -5.182 -2.224 1.00 93.81 87 TYR A O 1
ATOM 745 N N . LYS A 1 88 ? 6.827 -2.977 -2.235 1.00 94.12 88 LYS A N 1
ATOM 746 C CA . LYS A 1 88 ? 5.645 -3.048 -3.098 1.00 94.12 88 LYS A CA 1
ATOM 747 C C . LYS A 1 88 ? 5.944 -2.396 -4.435 1.00 94.12 88 LYS A C 1
ATOM 749 O O . LYS A 1 88 ? 6.490 -1.297 -4.478 1.00 94.12 88 LYS A O 1
ATOM 754 N N . LEU A 1 89 ? 5.544 -3.049 -5.519 1.00 95.75 89 LEU A N 1
ATOM 755 C CA . LEU A 1 89 ? 5.634 -2.459 -6.850 1.00 95.75 89 LEU A CA 1
ATOM 756 C C . LEU A 1 89 ? 4.658 -1.278 -6.998 1.00 95.75 89 LEU A C 1
ATOM 758 O O . LEU A 1 89 ? 3.614 -1.260 -6.334 1.00 95.75 89 LEU A O 1
ATOM 762 N N . PRO A 1 90 ? 4.964 -0.320 -7.889 1.00 96.50 90 PRO A N 1
ATOM 763 C CA . PRO A 1 90 ? 4.022 0.707 -8.294 1.00 96.50 90 PRO A CA 1
ATOM 764 C C . PRO A 1 90 ? 2.743 0.081 -8.836 1.00 96.50 90 PRO A C 1
ATOM 766 O O . PRO A 1 90 ? 2.765 -0.978 -9.466 1.00 96.50 90 PRO A O 1
ATOM 769 N N . VAL A 1 91 ? 1.621 0.750 -8.604 1.00 96.19 91 VAL A N 1
ATOM 770 C CA . VAL A 1 91 ? 0.307 0.259 -9.025 1.00 96.19 91 VAL A CA 1
ATOM 771 C C . VAL A 1 91 ? -0.299 1.169 -10.081 1.00 96.19 91 VAL A C 1
ATOM 773 O O . VAL A 1 91 ? 0.028 2.352 -10.175 1.00 96.19 91 VAL A O 1
ATOM 776 N N . THR A 1 92 ? -1.206 0.618 -10.879 1.00 96.25 92 THR A N 1
ATOM 777 C CA . THR A 1 92 ? -2.060 1.414 -11.765 1.00 96.25 92 THR A CA 1
ATOM 778 C C . THR A 1 92 ? -3.102 2.177 -10.946 1.00 96.25 92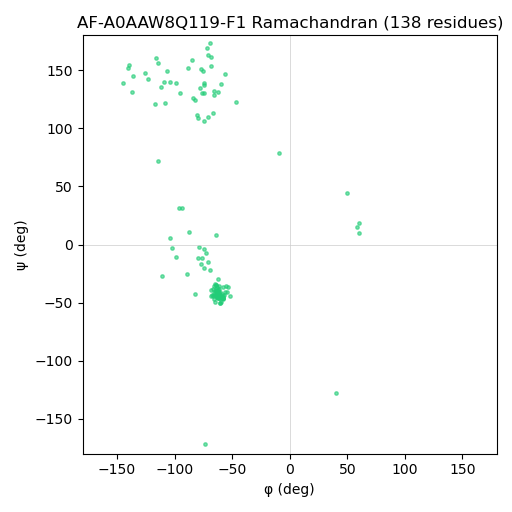 THR A C 1
ATOM 780 O O . THR A 1 92 ? -3.322 1.874 -9.771 1.00 96.25 92 THR A O 1
ATOM 783 N N . LEU A 1 93 ? -3.815 3.123 -11.567 1.00 95.62 93 LEU A N 1
ATOM 784 C CA . LEU A 1 93 ? -4.923 3.822 -10.903 1.00 95.62 93 LEU A CA 1
ATOM 785 C C . LEU A 1 93 ? -5.971 2.844 -10.346 1.00 95.62 93 LEU A C 1
ATOM 787 O O . LEU A 1 93 ? -6.445 3.021 -9.227 1.00 95.62 93 LEU A O 1
ATOM 791 N N . LYS A 1 94 ? -6.296 1.786 -11.101 1.00 95.75 94 LYS A N 1
ATOM 792 C CA . LYS A 1 94 ? -7.211 0.731 -10.647 1.00 95.75 94 LYS A CA 1
ATOM 793 C C . LYS A 1 94 ? -6.681 0.053 -9.381 1.00 95.75 94 LYS A C 1
ATOM 795 O O . LYS A 1 94 ? -7.414 -0.035 -8.403 1.00 95.75 94 LYS A O 1
ATOM 800 N N . GLY A 1 95 ? -5.410 -0.354 -9.379 1.00 95.06 95 GLY A N 1
ATOM 801 C CA . GLY A 1 95 ? -4.789 -0.972 -8.205 1.00 95.06 95 GLY A CA 1
ATOM 802 C C . GLY A 1 95 ? -4.724 -0.029 -6.998 1.00 95.06 95 GLY A C 1
ATOM 803 O O . GLY A 1 95 ? -4.946 -0.457 -5.870 1.00 95.06 95 GLY A O 1
ATOM 804 N N . ALA A 1 96 ? -4.494 1.270 -7.217 1.00 94.56 96 ALA A N 1
ATOM 805 C CA . ALA A 1 96 ? -4.536 2.272 -6.151 1.00 94.56 96 ALA A CA 1
ATOM 806 C C . ALA A 1 96 ? -5.937 2.394 -5.526 1.00 94.56 96 ALA A C 1
ATOM 808 O O . ALA A 1 96 ? -6.058 2.442 -4.304 1.00 94.56 96 ALA A O 1
ATOM 809 N N . ILE A 1 97 ? -6.991 2.391 -6.350 1.00 94.38 97 ILE A N 1
ATOM 810 C CA . ILE A 1 97 ? -8.386 2.408 -5.883 1.00 94.38 97 ILE A CA 1
ATOM 811 C C . ILE A 1 97 ? -8.720 1.123 -5.115 1.00 94.38 97 ILE A C 1
ATOM 813 O O . IL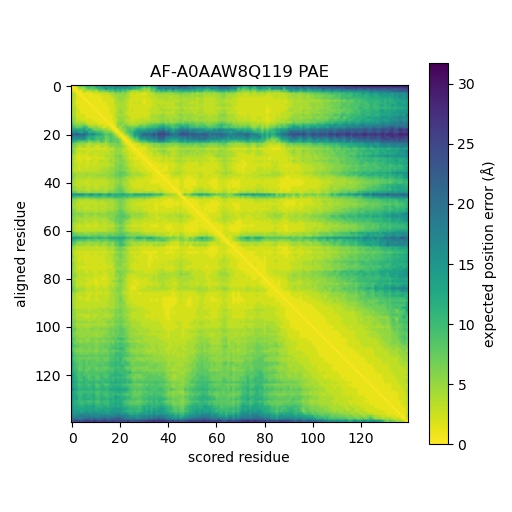E A 1 97 ? -9.339 1.186 -4.057 1.00 94.38 97 ILE A O 1
ATOM 817 N N . GLU A 1 98 ? -8.302 -0.042 -5.611 1.00 94.31 98 GLU A N 1
ATOM 818 C CA . GLU A 1 98 ? -8.516 -1.325 -4.928 1.00 94.31 98 GLU A CA 1
ATOM 819 C C . GLU A 1 98 ? -7.821 -1.362 -3.558 1.00 94.31 98 GLU A C 1
ATOM 821 O O . GLU A 1 98 ? -8.431 -1.783 -2.573 1.00 94.31 98 GLU A O 1
ATOM 826 N N . ASN A 1 99 ? -6.590 -0.847 -3.469 1.00 91.38 99 ASN A N 1
ATOM 827 C CA . ASN A 1 99 ? -5.867 -0.702 -2.205 1.00 91.38 99 ASN A CA 1
ATOM 828 C C . ASN A 1 99 ? -6.587 0.246 -1.236 1.00 91.38 99 ASN A C 1
ATOM 830 O O . ASN A 1 99 ? -6.724 -0.077 -0.057 1.00 91.38 99 ASN A O 1
ATOM 834 N N . GLU A 1 100 ? -7.069 1.394 -1.725 1.00 92.12 100 GLU A N 1
ATOM 835 C CA . GLU A 1 100 ? -7.839 2.361 -0.932 1.00 92.12 100 GLU A CA 1
ATOM 836 C C . GLU A 1 100 ? -9.125 1.714 -0.390 1.00 92.12 100 GLU A C 1
ATOM 838 O O . GLU A 1 100 ? -9.390 1.774 0.809 1.00 92.12 100 GLU A O 1
ATOM 843 N N . ILE A 1 101 ? -9.869 0.981 -1.225 1.00 94.00 101 ILE A N 1
ATOM 844 C CA . ILE A 1 101 ? -11.059 0.229 -0.797 1.00 94.00 101 ILE A CA 1
ATOM 845 C C . ILE A 1 101 ? -10.711 -0.821 0.266 1.00 94.00 101 ILE A C 1
ATOM 847 O O . ILE A 1 101 ? -11.451 -0.962 1.241 1.00 94.00 101 ILE A O 1
ATOM 851 N N . SER A 1 102 ? -9.620 -1.573 0.091 1.00 92.75 102 SER A N 1
ATOM 852 C CA . SER A 1 102 ? -9.192 -2.577 1.073 1.00 92.75 102 SER A CA 1
ATOM 853 C C . SER A 1 102 ? -8.873 -1.933 2.421 1.00 92.75 102 SER A C 1
ATOM 855 O O . SER A 1 102 ? -9.384 -2.390 3.439 1.00 92.75 102 SER A O 1
ATOM 857 N N . SER A 1 103 ? -8.120 -0.829 2.419 1.00 90.94 103 SER A N 1
ATOM 858 C CA . SER A 1 103 ? -7.785 -0.080 3.637 1.00 90.94 103 SER A CA 1
ATOM 859 C C . SER A 1 103 ? -9.044 0.390 4.367 1.00 90.94 103 SER A C 1
ATOM 861 O O . SER A 1 103 ? -9.185 0.177 5.568 1.00 90.94 103 SER A O 1
ATOM 863 N N . MET A 1 104 ? -10.013 0.947 3.635 1.00 93.75 104 MET A N 1
ATOM 864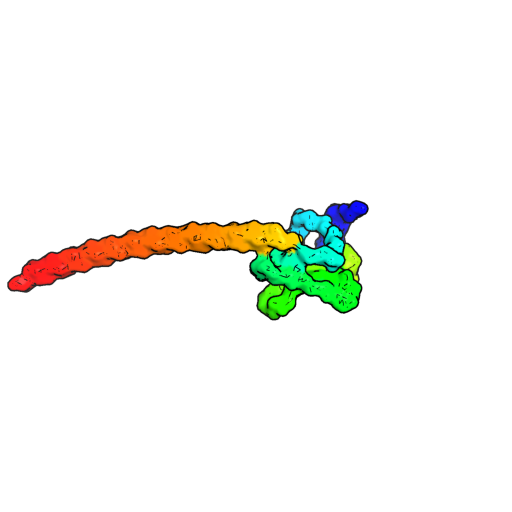 C CA . MET A 1 104 ? -11.276 1.410 4.222 1.00 93.75 104 MET A CA 1
ATOM 865 C C . MET A 1 104 ? -12.105 0.257 4.814 1.00 93.75 104 MET A C 1
ATOM 867 O O . MET A 1 104 ? -12.777 0.425 5.837 1.00 93.75 104 MET A O 1
ATOM 871 N N . LYS A 1 105 ? -12.067 -0.934 4.201 1.00 96.31 105 LYS A N 1
ATOM 872 C CA . LYS A 1 105 ? -12.713 -2.138 4.752 1.00 96.31 105 LYS A CA 1
ATOM 873 C C . LYS A 1 105 ? -12.032 -2.604 6.036 1.00 96.31 105 LYS A C 1
ATOM 875 O O . LYS A 1 105 ? -12.728 -2.931 6.998 1.00 96.31 105 LYS A O 1
ATOM 880 N N . ASP A 1 106 ? -10.704 -2.609 6.064 1.00 94.94 106 ASP A N 1
ATOM 881 C CA . ASP A 1 106 ? -9.932 -2.996 7.243 1.00 94.94 106 ASP A CA 1
ATOM 882 C C . ASP A 1 106 ? -10.199 -2.039 8.412 1.00 94.94 106 ASP A C 1
ATOM 884 O O . ASP A 1 106 ? -10.541 -2.491 9.507 1.00 94.94 106 ASP A O 1
ATOM 888 N N . GLU A 1 107 ? -10.200 -0.726 8.164 1.00 95.81 107 GLU A N 1
ATOM 889 C CA . GLU A 1 107 ? -10.576 0.288 9.159 1.00 95.81 107 GLU A CA 1
ATOM 890 C C . GLU A 1 107 ? -12.007 0.095 9.676 1.00 95.81 107 GLU A C 1
ATOM 892 O O . GLU A 1 107 ? -12.264 0.174 10.881 1.00 95.81 107 GLU A O 1
ATOM 897 N N . THR A 1 108 ? -12.953 -0.213 8.784 1.00 96.94 108 THR A N 1
ATOM 898 C CA . THR A 1 108 ? -14.344 -0.504 9.168 1.00 96.94 108 THR A CA 1
ATOM 899 C C . THR A 1 108 ? -14.414 -1.713 10.106 1.00 96.94 108 THR A C 1
ATOM 901 O O . THR A 1 108 ? -15.087 -1.667 11.141 1.00 96.94 108 THR A O 1
ATOM 904 N N . ASN A 1 109 ? -13.677 -2.779 9.791 1.00 97.69 109 ASN A N 1
ATOM 905 C CA . ASN A 1 109 ? -13.611 -3.987 10.611 1.00 97.69 109 ASN A CA 1
ATOM 906 C C . ASN A 1 109 ? -12.959 -3.723 11.977 1.00 97.69 109 ASN A C 1
ATOM 908 O O . ASN A 1 109 ? -13.439 -4.215 13.003 1.00 97.69 109 ASN A O 1
ATOM 912 N N . GLU A 1 110 ? -11.883 -2.938 12.025 1.00 97.75 110 GLU A N 1
ATOM 913 C CA . GLU A 1 110 ? -11.251 -2.531 13.280 1.00 97.75 110 GLU A CA 1
ATOM 914 C C . GLU A 1 110 ? -12.183 -1.685 14.149 1.00 97.75 110 GLU A C 1
ATOM 916 O O . GLU A 1 110 ? -12.298 -1.923 15.355 1.00 97.75 110 GLU A O 1
ATOM 921 N N . ASN A 1 111 ? -12.901 -0.736 13.550 1.00 97.94 111 ASN A N 1
ATOM 922 C CA . ASN A 1 111 ? -13.865 0.095 14.261 1.00 97.94 111 ASN A CA 1
ATOM 923 C C . ASN A 1 111 ? -15.022 -0.740 14.825 1.00 97.94 111 ASN A C 1
ATOM 925 O O . ASN A 1 111 ? -15.408 -0.549 15.980 1.00 97.94 111 ASN A O 1
ATOM 929 N N . ALA A 1 112 ? -15.516 -1.735 14.084 1.00 97.88 112 ALA A N 1
ATOM 930 C CA . ALA A 1 112 ? -16.522 -2.672 14.585 1.00 97.88 112 ALA A CA 1
ATOM 931 C C . ALA A 1 112 ? -16.026 -3.470 15.811 1.00 97.88 112 ALA A C 1
ATOM 933 O O . ALA A 1 112 ? -16.760 -3.639 16.797 1.00 97.88 112 ALA A O 1
ATOM 934 N N . LYS A 1 113 ? -14.758 -3.911 15.800 1.00 97.81 113 LYS A N 1
ATOM 935 C CA . LYS A 1 113 ? -14.124 -4.569 16.958 1.00 97.81 113 LYS A CA 1
ATOM 936 C C . LYS A 1 113 ? -14.042 -3.624 18.161 1.00 97.81 113 LYS A C 1
ATOM 938 O O . LYS A 1 113 ? -14.438 -4.017 19.260 1.00 97.81 113 LYS A O 1
ATOM 943 N N . LYS A 1 114 ? -13.609 -2.374 17.958 1.00 97.81 114 LYS A N 1
ATOM 944 C CA . LYS A 1 114 ? -13.536 -1.344 19.014 1.00 97.81 114 LYS A CA 1
ATOM 945 C C . LYS A 1 114 ? -14.912 -1.056 19.623 1.00 97.81 114 LYS A C 1
ATOM 947 O O . LYS A 1 114 ? -15.047 -1.060 20.844 1.00 97.81 114 LYS A O 1
ATOM 952 N N . ILE A 1 115 ? -15.954 -0.900 18.802 1.00 98.00 115 ILE A N 1
ATOM 953 C CA . ILE A 1 115 ? -17.339 -0.702 19.272 1.00 98.00 115 ILE A CA 1
ATOM 954 C C . ILE A 1 115 ? -17.786 -1.868 20.157 1.00 98.00 115 ILE A C 1
ATOM 956 O O . ILE A 1 115 ? -18.362 -1.660 21.225 1.00 98.00 115 ILE A O 1
ATOM 960 N N . THR A 1 116 ? -17.494 -3.101 19.743 1.00 97.94 116 THR A N 1
ATOM 961 C CA . THR A 1 116 ? -17.845 -4.299 20.517 1.00 97.94 116 THR A CA 1
ATOM 962 C C . THR A 1 116 ? -17.148 -4.315 21.879 1.00 97.94 116 THR A C 1
ATOM 964 O O . THR A 1 116 ? -17.780 -4.615 22.893 1.00 97.94 116 THR A O 1
ATOM 967 N N . GLN A 1 117 ? -15.864 -3.949 21.930 1.00 97.75 117 GLN A N 1
ATOM 968 C CA . GLN A 1 117 ? -15.112 -3.837 23.185 1.00 97.75 117 GLN A CA 1
ATOM 969 C C . GLN A 1 117 ? -15.687 -2.750 24.104 1.00 97.75 117 GLN A C 1
ATOM 971 O O . GLN A 1 117 ? -15.884 -2.997 25.294 1.00 97.75 117 GLN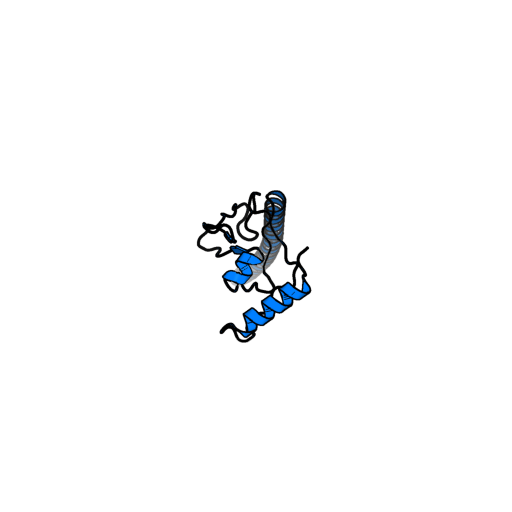 A O 1
ATOM 976 N N . ILE A 1 118 ? -16.018 -1.577 23.554 1.00 98.25 118 ILE A N 1
ATOM 977 C CA . ILE A 1 118 ? -16.620 -0.469 24.309 1.00 98.25 118 ILE A CA 1
ATOM 978 C C . ILE A 1 118 ? -17.974 -0.883 24.896 1.00 98.25 118 ILE A C 1
ATOM 980 O O . ILE A 1 118 ? -18.224 -0.644 26.074 1.00 98.25 118 ILE A O 1
ATOM 984 N N . ARG A 1 119 ? -18.828 -1.567 24.122 1.00 98.06 119 ARG A N 1
ATOM 985 C CA . ARG A 1 119 ? -20.125 -2.068 24.613 1.00 98.06 119 ARG A CA 1
ATOM 986 C C . ARG A 1 119 ? -19.967 -3.009 25.808 1.00 98.06 119 ARG A C 1
ATOM 988 O O . ARG A 1 119 ? -20.657 -2.829 26.807 1.00 98.06 119 ARG A O 1
ATOM 995 N N . LYS A 1 120 ? -19.028 -3.961 25.737 1.00 97.88 120 LYS A N 1
ATOM 996 C CA . LYS A 1 120 ? -18.724 -4.870 26.859 1.00 97.88 120 LYS A CA 1
ATOM 997 C C . LYS A 1 120 ? -18.247 -4.108 28.097 1.00 97.88 120 LYS A C 1
ATOM 999 O O . LYS A 1 120 ? -18.699 -4.390 29.203 1.00 97.88 120 LYS A O 1
ATOM 1004 N N . ARG A 1 121 ? -17.367 -3.119 27.912 1.00 97.81 121 ARG A N 1
ATOM 1005 C CA . ARG A 1 121 ? -16.874 -2.278 29.009 1.00 97.81 121 ARG A CA 1
ATOM 1006 C C . ARG A 1 121 ? -18.004 -1.478 29.662 1.00 97.81 121 ARG A C 1
ATOM 1008 O O . ARG A 1 121 ? -18.098 -1.478 30.884 1.00 97.81 121 ARG A O 1
ATOM 1015 N N . ASN A 1 122 ? -18.880 -0.859 28.872 1.00 98.19 122 ASN A N 1
ATOM 1016 C CA . ASN A 1 122 ? -20.023 -0.103 29.391 1.00 98.19 122 ASN A CA 1
ATOM 1017 C C . ASN A 1 122 ? -20.988 -0.994 30.180 1.00 98.19 122 ASN A C 1
ATOM 1019 O O . ASN A 1 122 ? -21.455 -0.591 31.239 1.00 98.19 122 ASN A O 1
ATOM 1023 N N . GLN A 1 123 ? -21.245 -2.217 29.709 1.00 98.00 123 GLN A N 1
ATOM 1024 C CA . GLN A 1 123 ? -22.059 -3.178 30.452 1.00 98.00 123 GLN A CA 1
ATOM 1025 C C . GLN A 1 123 ? -21.447 -3.503 31.824 1.00 98.00 123 GLN A C 1
ATOM 1027 O O . GLN A 1 123 ? -22.151 -3.449 32.826 1.00 98.00 123 GLN A O 1
ATOM 1032 N N . SER A 1 124 ? -20.137 -3.771 31.887 1.00 97.56 124 SER A N 1
ATOM 1033 C CA . SER A 1 124 ? -19.441 -4.037 33.155 1.00 97.56 124 SER A CA 1
ATOM 1034 C C . SER A 1 124 ? -19.482 -2.839 34.107 1.00 97.56 124 SER A C 1
ATOM 1036 O O . SER A 1 124 ? -19.700 -3.026 35.301 1.00 97.56 124 SER A O 1
ATOM 1038 N N . ILE A 1 125 ? -19.309 -1.619 33.587 1.00 98.19 125 ILE A N 1
ATOM 1039 C CA . ILE A 1 125 ? -19.402 -0.386 34.381 1.00 98.19 125 ILE A CA 1
ATOM 1040 C C . ILE A 1 125 ? -20.812 -0.232 34.959 1.00 98.19 125 ILE A C 1
ATOM 1042 O O . ILE A 1 125 ? -20.950 0.022 36.150 1.00 98.19 125 ILE A O 1
ATOM 1046 N N . ASN A 1 126 ? -21.852 -0.439 34.150 1.00 97.75 126 ASN A N 1
ATOM 1047 C CA . ASN A 1 126 ? -23.239 -0.329 34.603 1.00 97.75 126 ASN A CA 1
ATOM 1048 C C . ASN A 1 126 ? -23.586 -1.370 35.675 1.00 97.75 126 ASN A C 1
ATOM 1050 O O . ASN A 1 126 ? -24.254 -1.031 36.648 1.00 97.75 126 ASN A O 1
ATOM 1054 N N . CYS A 1 127 ? -23.106 -2.611 35.537 1.00 97.38 127 CYS A N 1
ATOM 1055 C CA . CYS A 1 127 ? -23.241 -3.614 36.595 1.00 97.38 127 CYS A CA 1
ATOM 1056 C C . CYS A 1 127 ? -22.588 -3.130 37.893 1.00 97.38 127 CYS A C 1
ATOM 1058 O O . CYS A 1 127 ? -23.226 -3.183 38.940 1.00 97.38 127 CYS A O 1
ATOM 1060 N N . LYS A 1 128 ? -21.368 -2.579 37.820 1.00 97.81 128 LYS A N 1
ATOM 1061 C CA . LYS A 1 128 ? -20.676 -2.098 39.018 1.00 97.81 128 LYS A CA 1
ATOM 1062 C C . LYS A 1 128 ? -21.365 -0.896 39.666 1.00 97.81 128 LYS A C 1
ATOM 1064 O O . LYS A 1 128 ? -21.424 -0.828 40.887 1.00 97.81 128 LYS A O 1
ATOM 1069 N N . ILE A 1 129 ? -21.907 0.026 38.867 1.00 98.06 129 ILE A N 1
ATOM 1070 C CA . ILE A 1 129 ? -22.731 1.134 39.373 1.00 98.06 129 ILE A CA 1
ATOM 1071 C C . ILE A 1 129 ? -23.935 0.579 40.139 1.00 98.06 129 ILE A C 1
ATOM 1073 O O . ILE A 1 129 ? -24.179 1.015 41.256 1.00 98.06 129 ILE A O 1
ATOM 1077 N N . SER A 1 130 ? -24.647 -0.404 39.579 1.00 97.44 130 SER A N 1
ATOM 1078 C CA . SER A 1 130 ? -25.812 -1.001 40.241 1.00 97.44 130 SER A CA 1
ATOM 1079 C C . SER A 1 130 ? -25.455 -1.728 41.541 1.00 97.44 130 SER A C 1
ATOM 1081 O O . SER A 1 130 ? -26.214 -1.637 42.499 1.00 97.44 130 SER A O 1
ATOM 1083 N N . GLU A 1 131 ? -24.319 -2.430 41.594 1.00 97.50 131 GLU A N 1
ATOM 1084 C CA . GLU A 1 131 ? -23.811 -3.032 42.837 1.00 97.50 131 GLU A CA 1
ATOM 1085 C C . GLU A 1 131 ? -23.541 -1.965 43.900 1.00 97.50 131 GLU A C 1
ATOM 1087 O O . GLU A 1 131 ? -24.048 -2.068 45.010 1.00 97.50 131 GLU A O 1
ATOM 1092 N N . LEU A 1 132 ? -22.810 -0.906 43.539 1.00 97.69 132 LEU A N 1
ATOM 1093 C CA . LEU A 1 132 ? -22.474 0.179 44.463 1.00 97.69 132 LEU A CA 1
ATOM 1094 C C . LEU A 1 132 ? -23.711 0.951 44.939 1.00 97.69 132 LEU A C 1
ATOM 1096 O O . LEU A 1 132 ? -23.746 1.393 46.079 1.00 97.69 132 LEU A O 1
ATOM 1100 N N . GLN A 1 133 ? -24.723 1.115 44.084 1.00 97.00 133 GLN A N 1
ATOM 1101 C CA . GLN A 1 133 ? -25.993 1.731 44.475 1.00 97.00 133 GLN A CA 1
ATOM 1102 C C . GLN A 1 133 ? -26.714 0.904 45.543 1.00 97.00 133 GLN A C 1
ATOM 1104 O O . GLN A 1 133 ? -27.186 1.475 46.517 1.00 97.00 133 GLN A O 1
ATOM 1109 N N . LYS A 1 134 ? -26.733 -0.428 45.403 1.00 96.50 134 LYS A N 1
ATOM 1110 C CA . LYS A 1 134 ? -27.308 -1.321 46.421 1.00 96.50 134 LYS A CA 1
ATOM 1111 C C . LYS A 1 134 ? -26.523 -1.283 47.729 1.00 96.50 134 LYS A C 1
ATOM 1113 O O . LYS A 1 134 ? -27.126 -1.196 48.786 1.00 96.50 134 LYS A O 1
ATOM 1118 N N . GLU A 1 135 ? -25.191 -1.307 47.653 1.00 95.94 135 GLU A N 1
ATOM 1119 C CA . GLU A 1 135 ? -24.332 -1.169 48.838 1.00 95.94 135 GLU A CA 1
ATOM 1120 C C . GLU A 1 135 ? -24.603 0.154 49.578 1.00 95.94 135 GLU A C 1
ATOM 1122 O O . GLU A 1 135 ? -24.571 0.184 50.803 1.00 95.94 135 GLU A O 1
ATOM 1127 N N . LEU A 1 136 ? -24.893 1.241 48.851 1.00 96.38 136 LEU A N 1
ATOM 1128 C CA . LEU A 1 136 ? -25.241 2.534 49.445 1.00 96.38 136 LEU A CA 1
ATOM 1129 C C . LEU A 1 136 ? -26.607 2.495 50.154 1.00 96.38 136 LEU A C 1
ATOM 1131 O O . LEU A 1 136 ? -26.716 2.983 51.272 1.00 96.38 136 LEU A O 1
ATOM 1135 N N . GLU A 1 137 ? -27.619 1.893 49.520 1.00 94.62 137 GLU A N 1
ATOM 1136 C CA . GLU A 1 137 ? -28.974 1.737 50.078 1.00 94.62 137 GLU A CA 1
ATOM 1137 C C . GLU A 1 137 ? -28.998 0.881 51.355 1.00 94.62 137 GLU A C 1
ATOM 1139 O O . GLU A 1 137 ? -29.854 1.087 52.205 1.00 94.62 137 GLU A O 1
ATOM 1144 N N . GLU A 1 138 ? -28.076 -0.074 51.511 1.00 93.06 138 GLU A N 1
ATOM 1145 C CA . GLU A 1 138 ? -27.965 -0.904 52.723 1.00 93.06 138 GLU A CA 1
ATOM 1146 C C . GLU A 1 138 ? -27.308 -0.175 53.910 1.00 93.06 138 GLU A C 1
ATOM 1148 O O . GLU A 1 138 ? -27.396 -0.645 55.047 1.00 93.06 138 GLU A O 1
ATOM 1153 N N . ILE A 1 139 ? -26.617 0.942 53.655 1.00 94.69 139 ILE A N 1
ATOM 1154 C CA . ILE A 1 139 ? -25.952 1.758 54.683 1.00 94.69 139 ILE A CA 1
ATOM 1155 C C . ILE A 1 139 ? -26.894 2.839 55.248 1.00 94.69 139 ILE A C 1
ATOM 1157 O O . ILE A 1 139 ? -26.680 3.282 56.380 1.00 94.69 139 ILE A O 1
ATOM 1161 N N . GLU A 1 140 ? -27.904 3.265 54.482 1.00 63.53 140 GLU A N 1
ATOM 1162 C CA . GLU A 1 140 ? -28.919 4.265 54.874 1.00 63.53 140 GLU A CA 1
ATOM 1163 C C . GLU A 1 140 ? -30.091 3.659 55.667 1.00 63.53 140 GLU A C 1
ATOM 1165 O O . GLU A 1 140 ? -30.529 4.324 56.637 1.00 63.53 140 GLU A O 1
#

Radius of gyration: 25.32 Å; Cα contacts (8 Å, |Δi|>4): 138; chains: 1; bounding box: 58×29×76 Å

pLDDT: mean 92.0, std 8.1, range [56.94, 98.25]

Organism: Vibrio parahaemolyticus (NCBI:txid670)

Foldseek 3Di:
DDDFVVVVVLLVVLCVVDPNVPVFAFAPDDADADDPVDWWADLVDQRQTWDADPVRFKTHGPPPVPRDMDGHPVSCVVVVDTHGRPDDDTDHSVSSVVSVVVVVVVVVVVVVVVVVVVVVVVVVVVVVVVVVVVVVVVVD

Mean predicted aligned error: 6.11 Å